Protein AF-A0A814R7V0-F1 (afdb_monomer_lite)

Foldseek 3Di:
DWKKWFWAQDPVPRDTDIWIWDWDDPVVVCVVVVAPDDDPDDQWTKTQTDDPDARIWIDDPPWIWGDDPRDTDTRPGRPDTGGPGPPPCPPDD

Organism: NCBI:txid1234261

pLDDT: mean 73.27, std 15.66, range [38.12, 90.5]

Secondary structure (DSSP, 8-state):
--EEEEEEE-TTT-SEEEEEEEEE-HHHHHHHTT--SPPS-TTPEEEEEESSS-SEEEEETTEEEEEETTEEEE-TT--EEE-----------

Sequence (93 aa):
MNRCTFTFVSIRTLLPIRVTGVQRTWEYLKEEFNRKSDGVGDNARYYETFGPGPKLFAVIGDKVYYHDAEEWVTYNSATDISYAYDVDLLAAE

Structure (mmCIF, N/CA/C/O backbone):
data_AF-A0A814R7V0-F1
#
_entry.id   AF-A0A814R7V0-F1
#
loop_
_atom_site.group_PDB
_atom_site.id
_atom_site.type_symbol
_atom_site.label_atom_id
_atom_site.label_alt_id
_atom_site.label_comp_id
_atom_site.label_asym_id
_atom_site.label_entity_id
_atom_site.label_seq_id
_atom_site.pdbx_PDB_ins_code
_atom_site.Cartn_x
_atom_site.Cartn_y
_atom_site.Cartn_z
_atom_site.occupancy
_atom_site.B_iso_or_equiv
_atom_site.auth_seq_id
_atom_site.auth_comp_id
_atom_site.auth_asym_id
_atom_site.auth_atom_id
_atom_site.pdbx_PDB_model_num
ATOM 1 N N . MET A 1 1 ? -1.221 -13.485 11.055 1.00 55.75 1 MET A N 1
ATOM 2 C CA . MET A 1 1 ? -0.699 -12.131 10.719 1.00 55.75 1 MET A CA 1
ATOM 3 C C . MET A 1 1 ? -1.255 -11.790 9.341 1.00 55.75 1 MET A C 1
ATOM 5 O O . MET A 1 1 ? -1.010 -12.571 8.439 1.00 55.75 1 MET A O 1
ATOM 9 N N . ASN A 1 2 ? -2.034 -10.717 9.149 1.00 71.12 2 ASN A N 1
ATOM 10 C CA . ASN A 1 2 ? -2.699 -10.494 7.851 1.00 71.12 2 ASN A CA 1
ATOM 11 C C . ASN A 1 2 ? -1.678 -10.160 6.753 1.00 71.12 2 ASN A C 1
ATOM 13 O O . ASN A 1 2 ? -0.996 -9.133 6.826 1.00 71.12 2 ASN A O 1
ATOM 17 N N . ARG A 1 3 ? -1.572 -11.028 5.745 1.00 74.56 3 ARG A N 1
ATOM 18 C CA . ARG A 1 3 ? -0.740 -10.827 4.555 1.00 74.56 3 ARG A CA 1
ATOM 19 C C . ARG A 1 3 ? -1.624 -10.389 3.386 1.00 74.56 3 ARG A C 1
ATOM 21 O O . ARG A 1 3 ? -2.816 -10.664 3.341 1.00 74.56 3 ARG A O 1
ATOM 28 N N . CYS A 1 4 ? -1.063 -9.649 2.446 1.00 70.81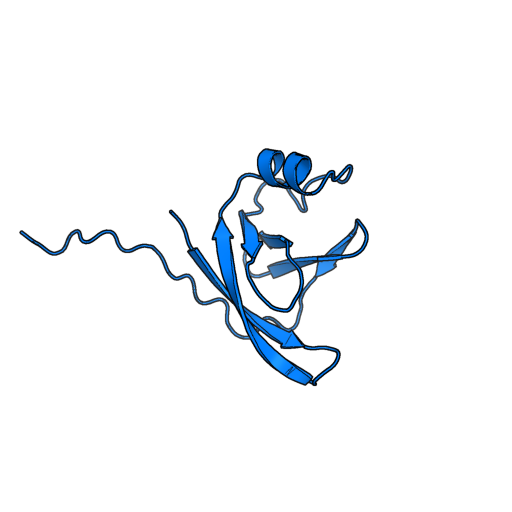 4 CYS A N 1
ATOM 29 C CA . CYS A 1 4 ? -1.757 -9.247 1.229 1.00 70.81 4 CYS A CA 1
ATOM 30 C C . CYS A 1 4 ? -0.769 -9.305 0.072 1.00 70.81 4 CYS A C 1
ATOM 32 O O . CYS A 1 4 ? 0.366 -8.854 0.216 1.00 70.81 4 CYS A O 1
ATOM 34 N N . THR A 1 5 ? -1.173 -9.878 -1.059 1.00 76.12 5 THR A N 1
ATOM 35 C CA . THR A 1 5 ? -0.341 -9.865 -2.262 1.00 76.12 5 THR A CA 1
ATOM 36 C C . THR A 1 5 ? -0.811 -8.735 -3.156 1.00 76.12 5 THR A C 1
ATOM 38 O O . THR A 1 5 ? -1.968 -8.692 -3.569 1.00 76.12 5 THR A O 1
ATOM 41 N N . PHE A 1 6 ? 0.101 -7.824 -3.462 1.00 69.88 6 PHE A N 1
ATOM 42 C CA . PHE A 1 6 ? -0.133 -6.727 -4.385 1.00 69.88 6 PHE A CA 1
ATOM 43 C C . PHE A 1 6 ? 0.509 -7.082 -5.720 1.00 69.88 6 PHE A C 1
ATOM 45 O O . PHE A 1 6 ? 1.707 -7.375 -5.775 1.00 69.88 6 PHE A O 1
ATOM 52 N N . THR A 1 7 ? -0.274 -7.057 -6.796 1.00 71.19 7 THR A N 1
ATOM 53 C CA . THR A 1 7 ? 0.265 -7.101 -8.158 1.00 71.19 7 THR A CA 1
ATOM 54 C C . THR A 1 7 ? 0.230 -5.695 -8.736 1.00 71.19 7 THR A C 1
ATOM 56 O O . THR A 1 7 ? -0.824 -5.064 -8.779 1.00 71.19 7 THR A O 1
ATOM 59 N N . PHE A 1 8 ? 1.375 -5.199 -9.192 1.00 69.62 8 PHE A N 1
ATOM 60 C CA . PHE A 1 8 ? 1.486 -3.866 -9.772 1.00 69.62 8 PHE A CA 1
ATOM 61 C C . PHE A 1 8 ? 2.363 -3.885 -11.024 1.00 69.62 8 PHE A C 1
ATOM 63 O O . PHE A 1 8 ? 3.292 -4.676 -11.132 1.00 69.62 8 PHE A O 1
ATOM 70 N N . VAL A 1 9 ? 2.087 -3.020 -11.994 1.00 64.94 9 VAL A N 1
ATOM 71 C CA . VAL A 1 9 ? 2.913 -2.862 -13.196 1.00 64.94 9 VAL A CA 1
ATOM 72 C C . VAL A 1 9 ? 4.076 -1.919 -12.893 1.00 64.94 9 VAL A C 1
ATOM 74 O O . VAL A 1 9 ? 3.894 -0.756 -12.530 1.00 64.94 9 VAL A O 1
ATOM 77 N N . SER A 1 10 ? 5.296 -2.420 -13.040 1.00 60.91 10 SER A N 1
ATOM 78 C CA . SER A 1 10 ? 6.506 -1.609 -12.925 1.00 60.91 10 SER A CA 1
ATOM 79 C C . SER A 1 10 ? 6.521 -0.508 -13.980 1.00 60.91 10 SER A C 1
ATOM 81 O O . SER A 1 10 ? 6.477 -0.797 -15.171 1.00 60.91 10 SER A O 1
ATOM 83 N N . ILE A 1 11 ? 6.681 0.751 -13.569 1.00 62.56 11 ILE A N 1
ATOM 84 C CA . ILE A 1 11 ? 6.812 1.878 -14.511 1.00 62.56 11 ILE A CA 1
ATOM 85 C C . ILE A 1 11 ? 8.099 1.744 -15.345 1.00 62.56 11 ILE A C 1
ATOM 87 O O . ILE A 1 11 ? 8.139 2.148 -16.502 1.00 62.56 11 ILE A O 1
ATOM 91 N N . ARG A 1 12 ? 9.156 1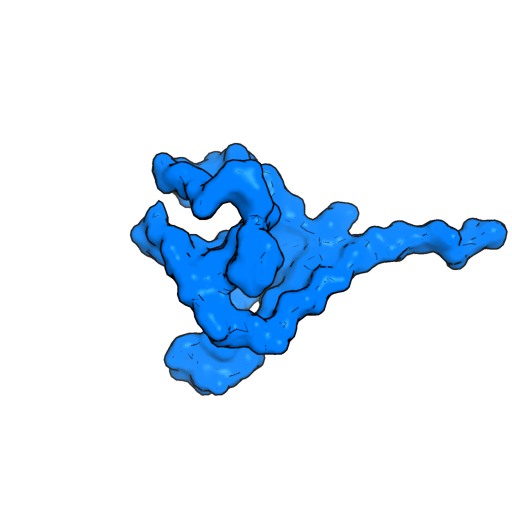.139 -14.780 1.00 61.00 12 ARG A N 1
ATOM 92 C CA . ARG A 1 12 ? 10.455 0.983 -15.455 1.00 61.00 12 ARG A CA 1
ATOM 93 C C . ARG A 1 12 ? 10.477 -0.155 -16.469 1.00 61.00 12 ARG A C 1
ATOM 95 O O . ARG A 1 12 ? 11.126 -0.028 -17.498 1.00 61.00 12 ARG A O 1
ATOM 102 N N . THR A 1 13 ? 9.838 -1.279 -16.149 1.00 63.19 13 THR A N 1
ATOM 103 C CA . THR A 1 13 ? 9.910 -2.500 -16.972 1.00 63.19 13 THR A CA 1
ATOM 104 C C . THR A 1 13 ? 8.614 -2.810 -17.705 1.00 63.19 13 THR A C 1
ATOM 106 O O . THR A 1 13 ? 8.613 -3.694 -18.551 1.00 63.19 13 THR A O 1
ATOM 109 N N . LEU A 1 14 ? 7.516 -2.119 -17.381 1.00 70.19 14 LEU A N 1
ATOM 110 C CA . LEU A 1 14 ? 6.159 -2.371 -17.882 1.00 70.19 14 LEU A CA 1
ATOM 111 C C . LEU A 1 14 ? 5.659 -3.806 -17.644 1.00 70.19 14 LEU A C 1
ATOM 113 O O . LEU A 1 14 ? 4.665 -4.230 -18.227 1.00 70.19 14 LEU A O 1
ATOM 117 N N . LEU A 1 15 ? 6.328 -4.553 -16.762 1.00 71.19 15 LEU A N 1
ATOM 118 C CA . LEU A 1 15 ? 5.959 -5.913 -16.389 1.00 71.19 15 LEU A CA 1
ATOM 119 C C . LEU A 1 15 ? 5.223 -5.922 -15.045 1.00 71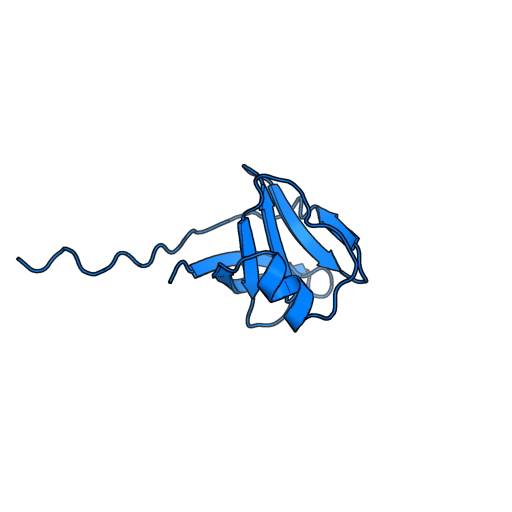.19 15 LEU A C 1
ATOM 121 O O . LEU A 1 15 ? 5.554 -5.117 -14.164 1.00 71.19 15 LEU A O 1
ATOM 125 N N . PRO A 1 16 ? 4.261 -6.843 -14.855 1.00 72.81 16 PRO A N 1
ATOM 126 C CA . PRO A 1 16 ? 3.637 -7.055 -13.561 1.00 72.81 16 PRO A CA 1
ATOM 127 C C . PRO A 1 16 ? 4.666 -7.607 -12.567 1.00 72.81 16 PRO A C 1
ATOM 129 O O . PRO A 1 16 ? 5.339 -8.606 -12.817 1.00 72.81 16 PRO A O 1
ATOM 132 N N . ILE A 1 17 ? 4.763 -6.951 -11.420 1.00 72.31 17 ILE A N 1
ATOM 133 C CA . ILE A 1 17 ? 5.535 -7.353 -10.255 1.00 72.31 17 ILE A CA 1
ATOM 134 C C . ILE A 1 17 ? 4.546 -7.730 -9.159 1.00 72.31 17 ILE A C 1
ATOM 136 O O . ILE A 1 17 ? 3.597 -7.000 -8.874 1.00 72.31 17 ILE A O 1
ATOM 140 N N . ARG A 1 18 ? 4.787 -8.881 -8.536 1.00 76.06 18 ARG A N 1
ATOM 141 C CA . ARG A 1 18 ? 4.063 -9.324 -7.347 1.00 76.06 18 ARG A CA 1
ATOM 142 C C . ARG A 1 18 ? 4.909 -9.052 -6.116 1.00 76.06 18 ARG A C 1
ATOM 144 O O . ARG A 1 18 ? 6.060 -9.481 -6.061 1.00 76.06 18 ARG A O 1
ATOM 151 N N . VAL A 1 19 ? 4.327 -8.386 -5.128 1.00 76.88 19 VAL A N 1
ATOM 152 C CA . VAL A 1 19 ? 4.931 -8.200 -3.806 1.00 76.88 19 VAL A CA 1
ATOM 153 C C . VAL A 1 19 ? 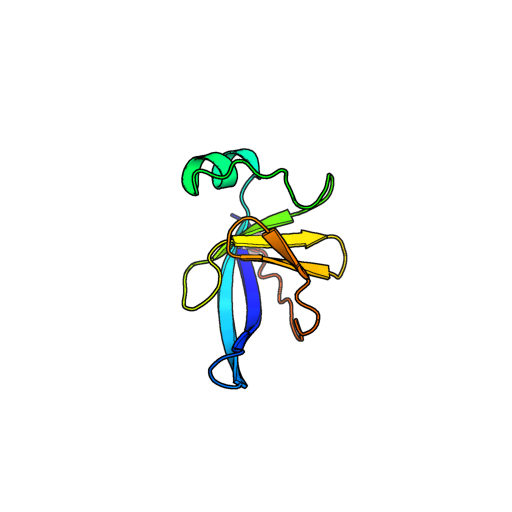3.988 -8.701 -2.730 1.00 76.88 19 VAL A C 1
ATOM 155 O O . VAL A 1 19 ? 2.772 -8.544 -2.818 1.00 76.88 19 VAL A O 1
ATOM 158 N N . THR A 1 20 ? 4.560 -9.303 -1.695 1.00 82.25 20 THR A N 1
ATOM 159 C CA . THR A 1 20 ? 3.809 -9.656 -0.492 1.00 82.25 20 THR A CA 1
ATOM 160 C C . THR A 1 20 ? 4.000 -8.548 0.525 1.00 82.25 20 THR A C 1
ATOM 162 O O . THR A 1 20 ? 5.133 -8.184 0.850 1.00 82.25 20 THR A O 1
ATOM 165 N N . GLY A 1 21 ? 2.889 -8.007 1.006 1.00 84.44 21 GLY A N 1
ATOM 166 C CA . GLY A 1 21 ? 2.856 -7.073 2.111 1.00 84.44 21 GLY A CA 1
ATOM 167 C C . GLY A 1 21 ? 2.285 -7.702 3.368 1.00 84.44 21 GLY A C 1
ATOM 168 O O . GLY A 1 21 ? 1.451 -8.609 3.315 1.00 84.44 21 GLY A O 1
ATOM 169 N N . VAL A 1 22 ? 2.729 -7.207 4.512 1.00 88.69 22 VAL A N 1
ATOM 170 C CA . VAL A 1 22 ? 2.211 -7.590 5.818 1.00 88.69 22 VAL A CA 1
ATOM 171 C C . VAL A 1 22 ? 1.550 -6.372 6.436 1.00 88.69 22 VAL A C 1
ATOM 173 O O . VAL A 1 22 ? 2.135 -5.291 6.480 1.00 88.69 22 VAL A O 1
ATOM 176 N N . GLN A 1 23 ? 0.314 -6.544 6.900 1.00 89.56 23 GLN A N 1
ATOM 177 C CA . GLN A 1 23 ? -0.436 -5.451 7.496 1.00 89.56 23 GLN A CA 1
ATOM 178 C C . GLN A 1 23 ? 0.250 -4.970 8.783 1.00 89.56 23 GLN A C 1
ATOM 180 O O . GLN A 1 23 ? 0.676 -5.775 9.624 1.00 89.56 23 GLN A O 1
ATOM 185 N N . ARG A 1 24 ? 0.347 -3.650 8.934 1.00 90.12 24 ARG A N 1
ATOM 186 C CA . ARG A 1 24 ? 0.928 -2.958 10.090 1.00 90.12 24 ARG A CA 1
ATOM 187 C C . ARG A 1 24 ? 0.080 -1.741 10.454 1.00 90.12 24 ARG A C 1
ATOM 189 O O . ARG A 1 24 ? -0.769 -1.311 9.674 1.00 90.12 24 ARG A O 1
ATOM 196 N N . THR A 1 25 ? 0.290 -1.213 11.656 1.00 89.38 25 THR A N 1
ATOM 197 C CA . THR A 1 25 ? -0.296 0.069 12.063 1.00 89.38 25 THR A CA 1
ATOM 198 C C . THR A 1 25 ? 0.459 1.217 11.401 1.00 89.38 25 THR A C 1
ATOM 200 O O . THR A 1 25 ? 1.625 1.064 11.024 1.00 89.38 25 THR A O 1
ATOM 203 N N . TRP A 1 26 ? -0.194 2.369 11.244 1.00 87.94 26 TRP A N 1
ATOM 204 C CA . TRP A 1 26 ? 0.473 3.530 10.661 1.00 87.94 26 TRP A CA 1
ATOM 205 C C . TRP A 1 26 ? 1.599 4.035 11.560 1.00 87.94 26 TRP A C 1
ATOM 207 O O . TRP A 1 26 ? 2.673 4.360 11.072 1.00 87.94 26 TRP A O 1
ATOM 217 N N . GLU A 1 27 ? 1.386 4.024 12.871 1.00 88.62 27 GLU A N 1
ATOM 218 C CA . GLU A 1 27 ? 2.345 4.472 13.878 1.00 88.62 27 GLU A CA 1
ATOM 219 C C . GLU A 1 27 ? 3.652 3.678 13.799 1.00 88.62 27 GLU A C 1
ATOM 221 O O . GLU A 1 27 ? 4.726 4.274 13.812 1.00 88.62 27 GLU A O 1
ATOM 226 N N . TYR A 1 28 ? 3.561 2.353 13.628 1.00 89.94 28 TYR A N 1
ATOM 227 C CA . TYR A 1 28 ? 4.732 1.494 13.445 1.00 89.94 28 TYR A CA 1
ATOM 228 C C . TYR A 1 28 ? 5.511 1.874 12.182 1.00 89.94 28 TYR A C 1
ATOM 230 O O . TYR A 1 28 ? 6.716 2.091 12.226 1.00 89.94 28 TYR A O 1
ATOM 238 N N . LEU A 1 29 ? 4.820 1.990 11.044 1.00 87.81 29 LEU A N 1
ATOM 239 C CA . LEU A 1 29 ? 5.459 2.304 9.762 1.00 87.81 29 LEU A CA 1
ATOM 240 C C . LEU A 1 29 ? 6.035 3.722 9.754 1.00 87.81 29 LEU A C 1
ATOM 242 O O . LEU A 1 29 ? 7.065 3.976 9.132 1.00 87.81 29 LEU A O 1
ATOM 246 N N . LYS A 1 30 ? 5.381 4.650 10.451 1.00 87.38 30 LYS A N 1
ATOM 247 C CA . LYS A 1 30 ? 5.845 6.022 10.612 1.00 87.38 30 LYS A CA 1
ATOM 248 C C . LYS A 1 30 ? 7.184 6.065 11.345 1.00 87.38 30 LYS A C 1
ATOM 250 O O . LYS A 1 30 ? 8.083 6.768 10.889 1.00 87.38 30 LYS A O 1
ATOM 255 N N . GLU A 1 31 ? 7.325 5.300 12.426 1.00 87.69 31 GLU A N 1
ATOM 256 C CA . GLU A 1 31 ? 8.582 5.164 13.168 1.00 87.69 31 GLU A CA 1
ATOM 257 C C . GLU A 1 31 ? 9.656 4.445 12.334 1.00 87.69 31 GLU A C 1
ATOM 259 O O . GLU A 1 31 ? 10.727 5.007 12.107 1.00 87.69 31 GLU A O 1
ATOM 264 N N . GLU A 1 32 ? 9.335 3.268 11.788 1.00 86.75 32 GLU A N 1
ATOM 265 C CA . GLU A 1 32 ? 10.253 2.415 11.012 1.00 86.75 32 GLU A CA 1
ATOM 266 C C . GLU A 1 32 ? 10.856 3.146 9.800 1.00 86.75 32 GLU A C 1
ATOM 268 O O . GLU A 1 32 ? 12.054 3.076 9.525 1.00 86.75 32 GLU A O 1
ATOM 273 N N . PHE A 1 33 ? 10.026 3.890 9.065 1.00 83.00 33 PHE A N 1
ATOM 274 C CA . PHE A 1 33 ? 10.450 4.616 7.868 1.00 83.00 33 PHE A CA 1
ATOM 275 C C . PHE A 1 33 ? 10.792 6.090 8.139 1.00 83.00 33 PHE A C 1
ATOM 277 O O . PHE A 1 33 ? 10.971 6.847 7.182 1.00 83.00 33 PHE A O 1
ATOM 284 N N . ASN A 1 34 ? 10.881 6.505 9.411 1.00 83.12 34 ASN A N 1
ATOM 285 C CA . ASN A 1 34 ? 11.157 7.880 9.849 1.00 83.12 34 ASN A CA 1
ATOM 286 C C . ASN A 1 34 ? 10.301 8.927 9.105 1.00 83.12 34 ASN A C 1
ATOM 288 O O . ASN A 1 34 ? 10.799 9.941 8.603 1.00 83.12 34 ASN A O 1
ATOM 292 N N . ARG A 1 35 ? 9.001 8.649 8.956 1.00 79.25 35 ARG A N 1
ATOM 293 C CA . ARG A 1 35 ? 8.077 9.499 8.198 1.00 79.25 35 ARG A CA 1
ATOM 294 C C . ARG A 1 35 ? 7.506 10.602 9.075 1.00 79.25 35 ARG A C 1
ATOM 296 O O . ARG A 1 35 ? 7.079 10.381 10.205 1.00 79.25 35 ARG A O 1
ATOM 303 N N . LYS A 1 36 ? 7.435 11.806 8.510 1.00 75.56 36 LYS A N 1
ATOM 304 C CA . LYS A 1 36 ? 6.758 12.953 9.132 1.00 75.56 36 LYS A CA 1
ATOM 305 C C . LYS A 1 36 ? 5.339 13.162 8.614 1.00 75.56 36 LYS A C 1
ATOM 307 O O . LYS A 1 36 ? 4.577 13.864 9.269 1.00 75.56 36 LYS A O 1
ATOM 312 N N . SER A 1 37 ? 5.001 12.553 7.477 1.00 74.94 37 SER A N 1
ATOM 313 C CA . SER A 1 37 ? 3.688 12.678 6.851 1.00 74.94 37 SER A CA 1
ATOM 314 C C . SER A 1 37 ? 2.584 12.078 7.720 1.00 74.94 37 SER A C 1
ATOM 316 O O . SER A 1 37 ? 2.821 11.187 8.546 1.00 74.94 37 SER A O 1
ATOM 318 N N . ASP A 1 38 ? 1.364 12.546 7.492 1.00 81.56 38 ASP A N 1
ATOM 319 C CA . ASP A 1 38 ? 0.172 11.884 7.997 1.00 81.56 38 ASP A CA 1
ATOM 320 C C . ASP A 1 38 ? -0.125 10.612 7.190 1.00 81.56 38 ASP A C 1
ATOM 322 O O . ASP A 1 38 ? 0.435 10.359 6.111 1.00 81.56 38 ASP A O 1
ATOM 326 N N . GLY A 1 39 ? -0.974 9.764 7.766 1.00 83.12 39 GLY A N 1
ATOM 327 C CA . GLY A 1 39 ? -1.497 8.595 7.074 1.00 83.12 39 GLY A CA 1
ATOM 328 C C . GLY A 1 39 ? -2.349 9.024 5.880 1.00 83.12 39 GLY A C 1
ATOM 329 O O . GLY A 1 39 ? -2.811 10.160 5.810 1.00 83.12 39 GLY A O 1
ATOM 330 N N . VAL A 1 40 ? -2.580 8.122 4.927 1.00 86.25 40 VAL A N 1
ATOM 331 C CA . VAL A 1 40 ? -3.370 8.451 3.725 1.00 86.25 40 VAL A CA 1
ATOM 332 C C . VAL A 1 40 ? -4.860 8.697 4.040 1.00 86.25 40 VAL A C 1
ATOM 334 O O . VAL A 1 40 ? -5.579 9.268 3.224 1.00 86.25 40 VAL A O 1
ATOM 337 N N . GLY A 1 41 ? -5.334 8.283 5.223 1.00 81.38 41 GLY A N 1
ATOM 338 C CA . GLY A 1 41 ? -6.672 8.581 5.739 1.00 81.38 41 GLY A CA 1
ATOM 339 C C . GLY A 1 41 ? -7.080 7.701 6.927 1.00 81.38 41 GLY A C 1
ATOM 340 O O . GLY A 1 41 ? -6.446 6.680 7.203 1.00 81.38 41 GLY A O 1
ATOM 341 N N . ASP A 1 42 ? -8.180 8.070 7.591 1.00 75.44 42 ASP A N 1
ATOM 342 C CA . ASP A 1 42 ? -8.633 7.484 8.869 1.00 75.44 42 ASP A CA 1
ATOM 343 C C . ASP A 1 42 ? -9.123 6.022 8.789 1.00 75.44 42 ASP A C 1
ATOM 345 O O . ASP A 1 42 ? -9.294 5.367 9.810 1.00 75.44 42 ASP A O 1
ATOM 349 N N . ASN A 1 43 ? -9.320 5.477 7.583 1.00 84.00 43 ASN A N 1
ATOM 350 C CA . ASN A 1 43 ? -9.783 4.095 7.358 1.00 84.00 43 ASN A CA 1
ATOM 351 C C . ASN A 1 43 ? -8.829 3.275 6.482 1.00 84.00 43 ASN A C 1
ATOM 353 O O . ASN A 1 43 ? -9.216 2.270 5.877 1.00 84.00 43 ASN A O 1
ATOM 357 N N . ALA A 1 44 ? -7.586 3.727 6.363 1.00 86.56 44 ALA A N 1
ATOM 358 C CA . ALA A 1 44 ? -6.604 3.056 5.541 1.00 86.56 44 ALA A CA 1
ATOM 359 C C . ALA A 1 44 ? -6.051 1.806 6.232 1.00 86.56 44 ALA A C 1
ATOM 361 O O . ALA A 1 44 ? -5.752 1.795 7.427 1.00 86.56 44 ALA A O 1
ATOM 362 N N . ARG A 1 45 ? -5.862 0.745 5.451 1.00 88.38 45 ARG A N 1
ATOM 363 C CA . ARG A 1 45 ? -5.081 -0.425 5.859 1.00 88.38 45 ARG A CA 1
ATOM 364 C C . ARG A 1 45 ? -3.673 -0.268 5.321 1.00 88.38 45 ARG A C 1
ATOM 366 O O . ARG A 1 45 ? -3.507 -0.152 4.110 1.00 88.38 45 ARG A O 1
ATOM 373 N N . TYR A 1 46 ? -2.680 -0.285 6.200 1.00 89.81 46 TYR A N 1
ATOM 374 C CA . TYR A 1 46 ? -1.286 -0.080 5.823 1.00 89.81 46 TYR A CA 1
ATOM 375 C C . TYR A 1 46 ? -0.527 -1.399 5.756 1.00 89.81 46 TYR A C 1
ATOM 377 O O . TYR A 1 46 ? -0.739 -2.297 6.573 1.00 89.81 46 TYR A O 1
ATOM 385 N N . TYR A 1 47 ? 0.368 -1.505 4.782 1.00 89.12 47 TYR A N 1
ATOM 386 C CA . TYR A 1 47 ? 1.135 -2.706 4.502 1.00 89.12 47 TYR A CA 1
ATOM 387 C C . TYR A 1 47 ? 2.598 -2.354 4.265 1.00 89.12 47 TYR A C 1
ATOM 389 O O . TYR A 1 47 ? 2.924 -1.490 3.450 1.00 89.12 47 TYR A O 1
ATOM 397 N N . GLU A 1 48 ? 3.472 -3.072 4.957 1.00 90.50 48 GLU A N 1
ATOM 398 C CA . GLU A 1 48 ? 4.899 -3.119 4.663 1.00 90.50 48 GLU A CA 1
ATOM 399 C C . GLU A 1 48 ? 5.149 -4.224 3.639 1.00 90.50 48 GLU A C 1
ATOM 401 O O . GLU A 1 48 ? 4.745 -5.365 3.867 1.00 90.50 48 GLU A O 1
ATOM 406 N N . THR A 1 49 ? 5.795 -3.912 2.521 1.00 86.12 49 THR A N 1
ATOM 407 C CA . THR A 1 49 ? 6.080 -4.868 1.444 1.00 86.12 49 THR A CA 1
ATOM 408 C C . THR A 1 49 ? 7.540 -5.286 1.407 1.00 86.12 49 THR A C 1
ATOM 410 O O . THR A 1 49 ? 8.458 -4.474 1.513 1.00 86.12 49 THR A O 1
ATOM 413 N N . PHE A 1 50 ? 7.750 -6.578 1.162 1.00 81.31 50 PHE A N 1
ATOM 414 C CA . PHE A 1 50 ? 9.070 -7.180 1.012 1.00 81.31 50 PHE A CA 1
ATOM 415 C C . PHE A 1 50 ? 9.259 -7.579 -0.451 1.00 81.31 50 PHE A C 1
ATOM 417 O O . PHE A 1 50 ? 8.632 -8.524 -0.932 1.00 81.31 50 PHE A O 1
ATOM 424 N N . GLY A 1 51 ? 10.086 -6.840 -1.190 1.00 76.62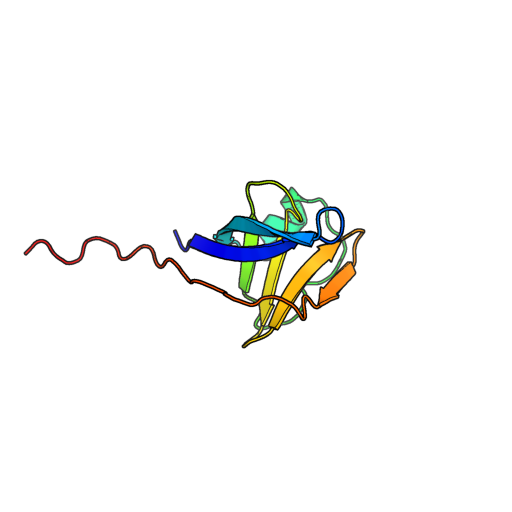 51 GLY A N 1
ATOM 425 C CA . GLY A 1 51 ? 10.347 -7.139 -2.596 1.00 76.62 51 GLY A CA 1
ATOM 426 C C . GLY A 1 51 ? 10.758 -5.928 -3.434 1.00 76.62 51 GLY A C 1
ATOM 427 O O . GLY A 1 51 ? 10.978 -4.841 -2.896 1.00 76.62 51 GLY A O 1
ATOM 428 N N . PRO A 1 52 ? 10.885 -6.112 -4.759 1.00 72.06 52 PRO A N 1
ATOM 429 C CA . PRO A 1 52 ? 11.144 -5.016 -5.683 1.00 72.06 52 PRO A CA 1
ATOM 430 C C . PRO A 1 52 ? 9.914 -4.106 -5.756 1.00 72.06 52 PRO A C 1
ATOM 432 O O . PRO A 1 52 ? 8.832 -4.593 -6.055 1.00 72.06 52 PRO A O 1
ATOM 435 N N . GLY A 1 53 ? 10.073 -2.804 -5.503 1.00 75.12 53 GLY A N 1
ATOM 436 C CA . GLY A 1 53 ? 8.987 -1.818 -5.566 1.00 75.12 53 GLY A CA 1
ATOM 437 C C . GLY A 1 53 ? 8.952 -0.853 -4.379 1.00 75.12 53 GLY A C 1
ATOM 438 O O . GLY A 1 53 ? 9.923 -0.777 -3.622 1.00 75.12 53 GLY A O 1
ATOM 439 N N . PRO A 1 54 ? 7.837 -0.115 -4.211 1.00 78.88 54 PRO A N 1
ATOM 440 C CA . PRO A 1 54 ? 7.579 0.650 -2.997 1.00 78.88 54 PRO A CA 1
ATOM 441 C C . PRO A 1 54 ? 7.574 -0.275 -1.777 1.00 78.88 54 PRO A C 1
ATOM 443 O O . PRO A 1 54 ? 7.103 -1.409 -1.860 1.00 78.88 54 PRO A O 1
ATOM 446 N N . LYS A 1 55 ? 8.104 0.205 -0.649 1.00 86.50 55 LYS A N 1
ATOM 447 C CA . LYS A 1 55 ? 8.151 -0.548 0.621 1.00 86.50 55 LYS A CA 1
ATOM 448 C C . LYS A 1 55 ? 6.895 -0.386 1.478 1.00 86.50 55 LYS A C 1
ATOM 450 O O . LYS A 1 55 ? 6.713 -1.107 2.453 1.00 86.50 55 LYS A O 1
ATOM 455 N N . LEU A 1 56 ? 6.068 0.596 1.141 1.00 88.38 56 LEU A N 1
ATOM 456 C CA . LEU A 1 56 ? 4.935 1.018 1.941 1.00 88.38 56 LEU A CA 1
ATOM 457 C C . LEU A 1 56 ? 3.731 1.224 1.029 1.00 88.38 56 LEU A C 1
ATOM 459 O O . LEU A 1 56 ? 3.779 2.022 0.089 1.00 88.38 56 LEU A O 1
ATOM 463 N N . PHE A 1 57 ? 2.658 0.515 1.349 1.00 87.62 57 PHE A N 1
ATOM 464 C CA . PHE A 1 57 ? 1.374 0.615 0.679 1.00 87.62 57 PHE A CA 1
ATOM 465 C C . PHE A 1 57 ? 0.268 0.916 1.680 1.00 87.62 57 PHE A C 1
ATOM 467 O O . PHE A 1 57 ? 0.338 0.541 2.851 1.00 87.62 57 PHE A O 1
ATOM 474 N N . ALA A 1 58 ? -0.782 1.558 1.192 1.00 89.19 58 ALA A N 1
ATOM 475 C CA . ALA A 1 58 ? -2.017 1.748 1.921 1.00 89.19 58 ALA A CA 1
ATOM 476 C C . ALA A 1 58 ? -3.217 1.446 1.024 1.00 89.19 58 ALA A C 1
ATOM 478 O O . ALA A 1 58 ? -3.184 1.687 -0.181 1.00 89.19 58 ALA A O 1
ATOM 479 N N . VAL A 1 59 ? -4.282 0.916 1.612 1.00 85.69 59 VAL A N 1
ATOM 480 C CA . VAL A 1 59 ? -5.525 0.591 0.910 1.00 85.69 59 VAL A CA 1
ATOM 481 C C . VAL A 1 59 ? -6.684 1.299 1.593 1.00 85.69 59 VAL A C 1
ATOM 483 O O . VAL A 1 59 ? -6.878 1.131 2.798 1.00 85.69 59 VAL A O 1
ATOM 486 N N . ILE A 1 60 ? -7.466 2.058 0.827 1.00 86.62 60 ILE A N 1
ATOM 487 C CA . ILE A 1 60 ? -8.719 2.678 1.274 1.00 86.62 60 ILE A CA 1
ATOM 488 C C . ILE A 1 60 ? -9.823 2.223 0.322 1.00 86.62 60 ILE A C 1
ATOM 490 O O . ILE A 1 60 ? -9.848 2.630 -0.838 1.00 86.62 60 ILE A O 1
ATOM 494 N N . GLY A 1 61 ? -10.746 1.394 0.814 1.00 82.31 61 GLY A N 1
ATOM 495 C CA . GLY A 1 61 ? -11.807 0.827 -0.020 1.00 82.31 61 GLY A CA 1
ATOM 496 C C . GLY A 1 61 ? -11.231 -0.007 -1.166 1.00 82.31 61 GLY A C 1
ATOM 497 O O . GLY A 1 61 ? -10.575 -1.019 -0.930 1.00 82.31 61 GLY A O 1
ATOM 498 N N . ASP A 1 62 ? -11.478 0.436 -2.394 1.00 76.50 62 ASP A N 1
ATOM 499 C CA . ASP A 1 62 ? -11.010 -0.145 -3.655 1.00 76.50 62 ASP A CA 1
ATOM 500 C C . ASP A 1 62 ? -9.714 0.494 -4.187 1.00 76.50 62 ASP A C 1
ATOM 502 O O . ASP A 1 62 ? -9.170 0.054 -5.199 1.00 76.50 62 ASP A O 1
ATOM 506 N N . LYS A 1 63 ? -9.193 1.523 -3.510 1.00 79.62 63 LYS A N 1
ATOM 507 C CA . LYS A 1 63 ? -8.016 2.274 -3.955 1.00 79.62 63 LYS A CA 1
ATOM 508 C C . LYS A 1 63 ? -6.759 1.829 -3.229 1.00 79.62 63 LYS A C 1
ATOM 510 O O . LYS A 1 63 ? -6.738 1.709 -2.003 1.00 79.62 63 LYS A O 1
ATOM 515 N N . VAL A 1 64 ? -5.687 1.665 -3.997 1.00 82.50 64 VAL A N 1
ATOM 516 C CA . VAL A 1 64 ? -4.340 1.383 -3.495 1.00 82.50 64 VAL A CA 1
ATOM 517 C C . VAL A 1 64 ? -3.489 2.630 -3.640 1.00 82.50 64 VAL A C 1
ATOM 519 O O . VAL A 1 64 ? -3.526 3.303 -4.667 1.00 82.50 64 VAL A O 1
ATOM 522 N N . TYR A 1 65 ? -2.691 2.905 -2.623 1.00 85.75 65 TYR A N 1
ATOM 523 C CA . TYR A 1 65 ? -1.722 3.982 -2.582 1.00 85.75 65 TYR A CA 1
ATOM 524 C C . TYR A 1 65 ? -0.359 3.391 -2.264 1.00 85.75 65 TYR A C 1
ATOM 526 O O . TYR A 1 65 ? -0.254 2.460 -1.463 1.00 85.75 65 TYR A O 1
ATOM 534 N N . TYR A 1 66 ? 0.687 3.939 -2.864 1.00 85.94 66 TYR A N 1
ATOM 535 C CA . TYR A 1 66 ? 2.058 3.664 -2.456 1.00 85.94 66 TYR A CA 1
ATOM 536 C C . TYR A 1 66 ? 2.704 4.949 -1.964 1.00 85.94 66 TYR A C 1
ATOM 538 O O . TYR A 1 66 ? 2.333 6.044 -2.389 1.00 85.94 66 TYR A O 1
ATOM 546 N N . HIS A 1 67 ? 3.646 4.808 -1.039 1.00 83.12 67 HIS A N 1
ATOM 547 C CA . HIS A 1 67 ? 4.383 5.947 -0.510 1.00 83.12 67 HIS A CA 1
ATOM 548 C C . HIS A 1 67 ? 5.691 6.122 -1.276 1.00 83.12 67 HIS A C 1
ATOM 550 O O . HIS A 1 67 ? 6.526 5.211 -1.299 1.00 83.12 67 HIS A O 1
ATOM 556 N N . ASP A 1 68 ? 5.866 7.283 -1.897 1.00 79.25 68 ASP A N 1
ATOM 557 C CA . ASP A 1 68 ? 7.054 7.649 -2.665 1.00 79.25 68 ASP A CA 1
ATOM 558 C C . ASP A 1 68 ? 7.499 9.055 -2.286 1.00 79.25 68 ASP A C 1
ATOM 560 O O . ASP A 1 68 ? 6.677 9.956 -2.194 1.00 79.25 68 ASP A O 1
ATOM 564 N N . ALA A 1 69 ? 8.794 9.226 -2.014 1.00 72.94 69 ALA A N 1
ATOM 565 C CA . ALA A 1 69 ? 9.399 10.527 -1.713 1.00 72.94 69 ALA A CA 1
ATOM 566 C C . ALA A 1 69 ? 8.598 11.448 -0.751 1.00 72.94 69 ALA A C 1
ATOM 568 O O . ALA A 1 69 ? 8.598 12.656 -0.931 1.00 72.94 69 ALA A O 1
ATOM 569 N N . GLU A 1 70 ? 7.981 10.880 0.298 1.00 77.00 70 GLU A N 1
ATOM 570 C CA . GLU A 1 70 ? 7.162 11.586 1.314 1.00 77.00 70 GLU A CA 1
ATOM 571 C C . GLU A 1 70 ? 5.687 11.825 0.963 1.00 77.00 70 GLU A C 1
ATOM 573 O O . GLU A 1 70 ? 4.925 12.256 1.829 1.00 77.00 70 GLU A O 1
ATOM 578 N N . GLU A 1 71 ? 5.245 11.427 -0.225 1.00 82.50 71 GLU A N 1
ATOM 579 C CA . GLU A 1 71 ? 3.869 11.592 -0.683 1.00 82.50 71 GLU A CA 1
ATOM 580 C C . GLU A 1 71 ? 3.154 10.253 -0.897 1.00 82.50 71 GLU A C 1
ATOM 582 O O . GLU A 1 71 ? 3.752 9.217 -1.203 1.00 82.50 71 GLU A O 1
ATOM 587 N N . TRP A 1 72 ? 1.829 10.280 -0.738 1.00 86.25 72 TRP A N 1
ATOM 588 C CA . TRP A 1 72 ? 0.958 9.162 -1.083 1.00 86.25 72 TRP A CA 1
ATOM 589 C C . TRP A 1 72 ? 0.492 9.298 -2.526 1.00 86.25 72 TRP A C 1
ATOM 591 O O . TRP A 1 72 ? -0.276 10.199 -2.864 1.00 86.25 72 TRP A O 1
ATOM 601 N N . VAL A 1 73 ? 0.909 8.365 -3.373 1.00 83.94 73 VAL A N 1
ATOM 602 C CA . VAL A 1 73 ? 0.540 8.349 -4.787 1.00 83.94 73 VAL A CA 1
ATOM 603 C C . VAL A 1 73 ? -0.528 7.288 -5.019 1.00 83.94 73 VAL A C 1
ATOM 605 O O . VAL A 1 73 ? -0.383 6.137 -4.602 1.00 83.94 73 VAL A O 1
ATOM 608 N N . THR A 1 74 ? -1.618 7.674 -5.690 1.00 81.69 74 THR A N 1
ATOM 609 C CA . THR A 1 74 ? -2.694 6.734 -6.036 1.00 81.69 74 THR A CA 1
ATOM 610 C C . THR A 1 74 ? -2.215 5.784 -7.125 1.00 81.69 74 THR A C 1
ATOM 612 O O . THR A 1 74 ? -1.752 6.207 -8.184 1.00 81.69 74 THR A O 1
ATOM 615 N N . TYR A 1 75 ? -2.371 4.491 -6.887 1.00 72.12 75 TYR A N 1
ATOM 616 C CA . TYR A 1 75 ? -1.993 3.442 -7.813 1.00 72.12 75 TYR A CA 1
ATOM 617 C C . TYR A 1 75 ? -3.206 2.980 -8.630 1.00 72.12 75 TYR A C 1
ATOM 619 O O . TYR A 1 75 ? -3.833 1.963 -8.341 1.00 72.12 75 TYR A O 1
ATOM 627 N N . ASN A 1 76 ? -3.542 3.746 -9.673 1.00 60.19 76 ASN A N 1
ATOM 628 C CA . ASN A 1 76 ? -4.720 3.508 -10.523 1.00 60.19 76 ASN A CA 1
ATOM 629 C C . ASN A 1 76 ? -4.657 2.212 -11.362 1.00 60.19 76 ASN A C 1
ATOM 631 O O . ASN A 1 76 ? -5.652 1.839 -11.974 1.00 60.19 76 ASN A O 1
ATOM 635 N N . SER A 1 77 ? -3.508 1.530 -11.415 1.00 53.22 77 SER A N 1
ATOM 636 C CA . SER A 1 77 ? -3.291 0.307 -12.202 1.00 53.22 77 SER A CA 1
ATOM 637 C C . SER A 1 77 ? -3.150 -0.962 -11.350 1.00 53.22 77 SER A C 1
ATOM 639 O O . SER A 1 77 ? -2.545 -1.931 -11.808 1.00 53.22 77 SER A O 1
ATOM 641 N N . ALA A 1 78 ? -3.651 -0.977 -10.108 1.00 52.00 78 ALA A N 1
ATOM 642 C CA . ALA A 1 78 ? -3.749 -2.211 -9.323 1.00 52.00 78 ALA A CA 1
ATOM 643 C C . ALA A 1 78 ? -4.808 -3.127 -9.958 1.00 52.00 78 ALA A C 1
ATOM 645 O O . ALA A 1 78 ? -5.999 -2.977 -9.708 1.00 52.00 78 ALA A O 1
ATOM 646 N N . THR A 1 79 ? -4.381 -4.051 -10.816 1.00 47.31 79 THR A N 1
ATOM 647 C CA . THR A 1 79 ? -5.294 -4.941 -11.552 1.00 47.31 79 THR A CA 1
ATOM 648 C C . THR A 1 79 ? -5.750 -6.147 -10.735 1.00 47.31 79 THR A C 1
ATOM 650 O O . THR A 1 79 ? -6.748 -6.761 -11.092 1.00 47.31 79 THR A O 1
ATOM 653 N N . ASP A 1 80 ? -5.037 -6.494 -9.657 1.00 52.91 80 ASP A N 1
ATOM 654 C CA . ASP A 1 80 ? -5.391 -7.615 -8.784 1.00 52.91 80 ASP A CA 1
ATOM 655 C C . ASP A 1 80 ? -4.836 -7.401 -7.364 1.00 52.91 80 ASP A C 1
ATOM 657 O O . ASP A 1 80 ? -3.620 -7.449 -7.133 1.00 52.91 80 ASP A O 1
ATOM 661 N N . ILE A 1 81 ? -5.734 -7.121 -6.414 1.00 53.88 81 ILE A N 1
ATOM 662 C CA . ILE A 1 81 ? -5.439 -7.133 -4.977 1.00 53.88 81 ILE A CA 1
ATOM 663 C C . ILE A 1 81 ? -5.950 -8.468 -4.444 1.00 53.88 81 ILE A C 1
ATOM 665 O O . ILE A 1 81 ? -7.119 -8.610 -4.086 1.00 53.88 81 ILE A O 1
ATOM 669 N N . SER A 1 82 ? -5.068 -9.460 -4.406 1.00 55.03 82 SER A N 1
ATOM 670 C CA . SER A 1 82 ? -5.379 -10.759 -3.825 1.00 55.03 82 SER A CA 1
ATOM 671 C C . SER A 1 82 ? -5.059 -10.728 -2.329 1.00 55.03 82 SER A C 1
ATOM 673 O O . SER A 1 82 ? -3.897 -10.778 -1.908 1.00 55.03 82 SER A O 1
ATOM 675 N N . TYR A 1 83 ? -6.103 -10.638 -1.506 1.00 51.50 83 TYR A N 1
ATOM 676 C CA . TYR A 1 83 ? -5.9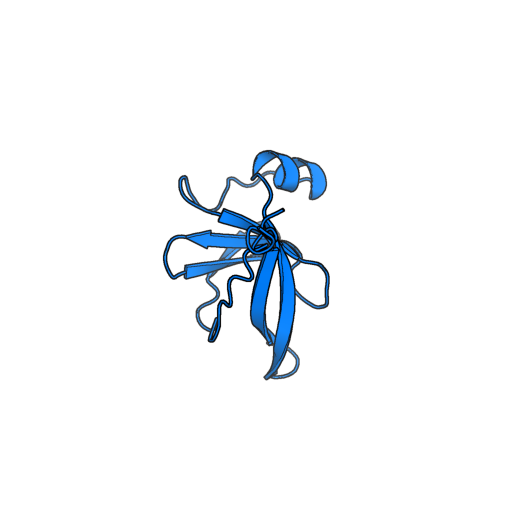81 -10.758 -0.056 1.00 51.50 83 TYR A CA 1
ATOM 677 C C . TYR A 1 83 ? -5.744 -12.224 0.309 1.00 51.50 83 TYR A C 1
ATOM 679 O O . TYR A 1 83 ? -6.660 -13.044 0.283 1.00 51.50 83 TYR A O 1
ATOM 687 N N . ALA A 1 84 ? -4.505 -12.558 0.659 1.00 43.28 84 ALA A N 1
ATOM 688 C CA . ALA A 1 84 ? -4.198 -13.826 1.299 1.00 43.28 84 ALA A CA 1
ATOM 689 C C . ALA A 1 84 ? -4.452 -13.666 2.800 1.00 43.28 84 ALA A C 1
ATOM 691 O O . ALA A 1 84 ? -3.551 -13.318 3.562 1.00 43.28 84 ALA A O 1
ATOM 692 N N . TYR A 1 85 ? -5.693 -13.884 3.229 1.00 40.97 85 TYR A N 1
ATOM 693 C CA . TYR A 1 85 ? -5.938 -14.108 4.648 1.00 40.97 85 TYR A CA 1
ATOM 694 C C . TYR A 1 85 ? -5.076 -15.299 5.071 1.00 40.97 85 TYR A C 1
ATOM 696 O O . TYR A 1 85 ? -5.049 -16.317 4.376 1.00 40.97 85 TYR A O 1
ATOM 704 N N . ASP A 1 86 ? -4.358 -15.168 6.188 1.00 38.56 86 ASP A N 1
ATOM 705 C CA . ASP A 1 86 ? -3.986 -16.351 6.957 1.00 38.56 86 ASP A CA 1
ATOM 706 C C . ASP A 1 86 ? -5.337 -16.950 7.355 1.00 38.56 86 ASP A C 1
ATOM 708 O O . ASP A 1 86 ? -5.993 -16.493 8.293 1.00 38.56 86 ASP A O 1
ATOM 712 N N . VAL A 1 87 ? -5.835 -17.870 6.530 1.00 38.53 87 VAL A N 1
ATOM 713 C CA . VAL A 1 87 ? -6.842 -18.818 6.964 1.00 38.53 87 VAL A CA 1
ATOM 714 C C . VAL A 1 87 ? -6.057 -19.664 7.942 1.00 38.53 87 VAL A C 1
ATOM 716 O O . VAL A 1 87 ? -5.386 -20.620 7.554 1.00 38.53 87 VAL A O 1
ATOM 719 N N . ASP A 1 88 ? -6.034 -19.221 9.198 1.00 38.72 88 ASP A N 1
ATOM 720 C CA . ASP A 1 88 ? -5.669 -20.100 10.287 1.00 38.72 88 ASP A CA 1
ATOM 721 C C . ASP A 1 88 ? -6.446 -21.389 10.040 1.00 38.72 88 ASP A C 1
ATOM 723 O O . ASP A 1 88 ? -7.636 -21.364 9.704 1.00 38.72 88 ASP A O 1
ATOM 727 N N . LEU A 1 89 ? -5.709 -22.486 10.098 1.00 39.88 89 LEU A N 1
ATOM 728 C CA . LEU A 1 89 ? -6.170 -23.854 10.008 1.00 39.88 89 LEU A CA 1
ATOM 729 C C . LEU A 1 89 ? -7.276 -24.086 11.064 1.00 39.88 89 LEU A C 1
ATOM 731 O O . LEU A 1 89 ? -7.060 -24.704 12.094 1.00 39.88 89 LEU A O 1
ATOM 735 N N . LEU A 1 90 ? -8.490 -23.599 10.823 1.00 40.56 90 LEU A N 1
ATOM 736 C CA . LEU A 1 90 ? -9.710 -23.992 11.532 1.00 40.56 90 LEU A CA 1
ATOM 737 C C . LEU A 1 90 ? -10.438 -25.095 10.755 1.00 40.56 90 LEU A C 1
ATOM 739 O O . LEU A 1 90 ? -11.653 -25.235 10.825 1.00 40.56 90 LEU A O 1
ATOM 743 N N . ALA A 1 91 ? -9.667 -25.891 10.016 1.00 41.12 91 ALA A N 1
ATOM 744 C CA . ALA A 1 91 ? -10.082 -27.157 9.438 1.00 41.12 91 ALA A CA 1
ATOM 745 C C . ALA A 1 91 ? -9.078 -28.240 9.855 1.00 41.12 91 ALA A C 1
ATOM 747 O O . ALA A 1 91 ? -8.317 -28.765 9.047 1.00 41.12 91 ALA A O 1
ATOM 748 N N . ALA A 1 92 ? -9.055 -28.521 11.151 1.00 38.12 92 ALA A N 1
ATOM 749 C CA . ALA A 1 92 ? -8.760 -29.842 11.680 1.00 38.12 92 ALA A CA 1
ATOM 750 C C . ALA A 1 92 ? -9.566 -29.965 12.976 1.00 38.12 92 ALA A C 1
ATOM 752 O O . ALA A 1 92 ? -9.114 -29.566 14.049 1.00 38.12 92 ALA A O 1
ATOM 753 N N . GLU A 1 93 ? -10.818 -30.395 12.805 1.00 39.22 93 GLU A N 1
ATOM 754 C CA . GLU A 1 93 ? -11.564 -31.117 13.841 1.00 39.22 93 GLU A CA 1
ATOM 755 C C . GLU A 1 93 ? -10.761 -32.327 14.346 1.00 39.22 93 GLU A C 1
ATOM 757 O O . GLU A 1 93 ? -9.996 -32.913 13.539 1.00 39.22 93 GLU A O 1
#

Radius of gyration: 13.89 Å; chains: 1; bounding box: 23×44×32 Å

=== Feature glossary ===
Reading guide. The protein is described through the following features:

Foldseek 3Di. A 3Di character summarizes, for each residue, the relative orientation of the Cα frame of its nearest spatial neighbor. Because it encodes fold topology rather than chemistry, 3Di alignments detect remote structural similarity that sequence alignment misses.

Contact-map, Ramachandran, and PAE plots. Plot images: a contact map (which residues are close in 3D, as an N×N binary image), a Ramachandran scatter (backbone torsion angles, revealing secondary-structure composition at a glance), and — for AlphaFold structures — a PAE heatmap (pairwise prediction confidence).

Radius of gyration, Cα contacts, bounding box. Radius of gyration (Rg) is the root-mean-square distance of Cα atoms from their centroid — a single number for overall size and compactness. A globular domain of N residues has Rg ≈ 2.2·N^0.38 Å; an extended or disordered chain has a much larger Rg. The Cα contact count is the number of residue pairs whose Cα atoms are within 8 Å and are more than four positions apart in sequence — a standard proxy for tertiary packing density. The bounding box is the smallest axis-aligned box enclosing all Cα atoms.

Secondary structure (8-state, DSSP). Eight-state secondary structure (DSSP): H is the canonical α-helix, G the tighter 3₁₀-helix, I the wider π-helix; E/B are β-structure, T and S are turns and bends, and '-' is everything else. DSSP derives these from the pattern of main-chain N–H···O=C hydrogen bonds, not from the sequence.

B-factor. B-factor (Debye–Waller factor) reflects atomic displacement in the crystal lattice. It is an experimental observable (units Å²), not a prediction; low values mean the atom is pinned down, high values mean it moves or is heterogeneous across the crystal.

pLDDT. pLDDT is the predicted lDDT-Cα score: AlphaFold's confidence that the local environment of each residue (all inter-atomic distances within 15 Å) is correctly placed. It is a per-residue number between 0 and 100, with higher meaning more reliable.

Nearest PDB structures. Nearest PDB neighbors are the top structural matches found by Foldseek when searching this structure against the entire Protein Data Bank. Each hit reports a TM-score (0 to 1; >0.5 almost always implies the same fold) and an E-value. These are *structural* homologs — they may share no detectable sequence similarity.

Solvent-accessible surface area. Accessible surface area quantifies burial. A residue with SASA near zero is packed into the hydrophobic core; one with SASA >100 Å² sits on the surface. Computed here via the Shrake–Rupley numerical algorithm with a 1.4 Å probe.

Rendered structure images. Structure images are PyMOL renders from six orthogonal camera directions. Cartoon representation draws helices as coils and strands as arrows; sticks shows the backbone as bonds; surface shows the solvent-excluded envelope. Rainbow coloring maps sequence position to hue (blue→red, N→C); chain coloring assigns a distinct color per polypeptide.

Backbone torsions (φ/ψ). φ (phi) and ψ (psi) are the two rotatable backbone dihedrals per residue: φ is the C(i-1)–N–Cα–C torsion, ψ is the N–Cα–C–N(i+1) torsion, both in degrees on (−180°, 180°]. α-helical residues cluster near (−60°, −45°); β-strand residues near (−120°, +130°). A Ramachandran plot is simply a scatter of (φ, ψ) for every residue.

Predicted aligned error. Predicted Aligned Error (PAE) is an AlphaFold confidence matrix: entry (i, j) is the expected error in the position of residue j, in ångströms, when the prediction is superimposed on the true structure at residue i. Low PAE within a block of residues means that block is internally rigid and well-predicted; high PAE between two blocks means their relative placement is uncertain even if each block individually is confident.

mmCIF coordinates. Structure coordinates are given as an mmCIF _atom_site loop: one row per atom with element, residue name, chain id, sequence number, and x/y/z position in Å. Only the four main-chain atoms per residue are included here; side chains are omitted to keep the record compact.

InterPro / GO / CATH / organism. Database cross-references. InterPro integrates a dozen domain/family signature databases into unified entries with residue-range hits. GO terms attach function/process/location labels with evidence codes. CATH codes position the fold in a four-level structural taxonomy. Organism is the NCBI-taxonomy species name.

Secondary structure (3-state, P-SEA). SS3 is a coarse helix/strand/coil call (letters a/b/c) made by the P-SEA algorithm from inter-Cα distances and dihedrals. It is less detailed than DSSP but needs only Cα positions.

Sequence. Sequence gives the chain of amino acids in standard one-letter code (A=alanine, C=cysteine, …, Y=tyrosine), read N→C. It is the only feature that is directly encoded by the gene; all structural features are derived from the folded form of this sequence.